Protein AF-A0A3L7RKE6-F1 (afdb_monomer_lite)

Radius of gyration: 30.43 Å; chains: 1; bounding box: 63×61×103 Å

Structure (mmCIF, N/CA/C/O backbone):
data_AF-A0A3L7RKE6-F1
#
_entry.id   AF-A0A3L7RKE6-F1
#
loop_
_atom_site.group_PDB
_atom_site.id
_atom_site.type_symbol
_atom_site.label_atom_id
_atom_site.label_alt_id
_atom_site.label_comp_id
_atom_site.label_asym_id
_atom_site.label_entity_id
_atom_site.label_seq_id
_atom_site.pdbx_PDB_ins_code
_atom_site.Cartn_x
_atom_site.Cartn_y
_atom_site.Cartn_z
_atom_site.occupancy
_atom_site.B_iso_or_equiv
_atom_site.auth_seq_id
_atom_site.auth_comp_id
_atom_site.auth_asym_id
_atom_site.auth_atom_id
_atom_site.pdbx_PDB_model_num
ATOM 1 N N . MET A 1 1 ? -20.373 -6.377 49.634 1.00 43.25 1 MET A N 1
ATOM 2 C CA . MET A 1 1 ? -19.152 -6.140 48.834 1.00 43.25 1 MET A CA 1
ATOM 3 C C . MET A 1 1 ? -19.381 -6.719 47.449 1.00 43.25 1 MET A C 1
ATOM 5 O O . MET A 1 1 ? -19.040 -7.861 47.185 1.00 43.25 1 MET A O 1
ATOM 9 N N . SER A 1 2 ? -20.083 -5.963 46.612 1.00 42.28 2 SER A N 1
ATOM 10 C CA . SER A 1 2 ? -20.404 -6.316 45.232 1.00 42.28 2 SER A CA 1
ATOM 11 C C . SER A 1 2 ? -19.245 -5.854 44.354 1.00 42.28 2 SER A C 1
ATOM 13 O O . SER A 1 2 ? -19.020 -4.657 44.199 1.00 42.28 2 SER A O 1
ATOM 15 N N . PHE A 1 3 ? -18.482 -6.812 43.831 1.00 46.69 3 PHE A N 1
ATOM 16 C CA . PHE A 1 3 ? -17.495 -6.576 42.785 1.00 46.69 3 PHE A CA 1
ATOM 17 C C . PHE A 1 3 ? -18.246 -6.198 41.505 1.00 46.69 3 PHE A C 1
ATOM 19 O O . PHE A 1 3 ? -18.733 -7.061 40.779 1.00 46.69 3 PHE A O 1
ATOM 26 N N . LEU A 1 4 ? -18.381 -4.894 41.262 1.00 51.44 4 LEU A N 1
ATOM 27 C CA . LEU A 1 4 ? -18.634 -4.373 39.927 1.00 51.44 4 LEU A CA 1
ATOM 28 C C . LEU A 1 4 ? -17.377 -4.670 39.109 1.00 51.44 4 LEU A C 1
ATOM 30 O O . LEU A 1 4 ? -16.358 -3.999 39.251 1.00 51.44 4 LEU A O 1
ATOM 34 N N . LEU A 1 5 ? -17.448 -5.732 38.307 1.00 50.00 5 LEU A N 1
ATOM 35 C CA . LEU A 1 5 ? -16.605 -5.898 37.132 1.00 50.00 5 LEU A CA 1
ATOM 36 C C . LEU A 1 5 ? -16.931 -4.721 36.213 1.00 50.00 5 LEU A C 1
ATOM 38 O O . LEU A 1 5 ? -17.877 -4.773 35.431 1.00 50.00 5 LEU A O 1
ATOM 42 N N . ASP A 1 6 ? -16.186 -3.635 36.404 1.00 47.56 6 ASP A N 1
ATOM 43 C CA . ASP A 1 6 ? -16.003 -2.587 35.416 1.00 47.56 6 ASP A CA 1
ATOM 44 C C . ASP A 1 6 ? -15.501 -3.288 34.157 1.00 47.56 6 ASP A C 1
ATOM 46 O O . ASP A 1 6 ? -14.360 -3.753 34.082 1.00 47.56 6 ASP A O 1
ATOM 50 N N . GLY A 1 7 ? -16.437 -3.512 33.236 1.00 52.41 7 GLY A N 1
ATOM 51 C CA . GLY A 1 7 ? -16.155 -4.000 31.908 1.00 52.41 7 GLY A CA 1
ATOM 52 C C . GLY A 1 7 ? -15.269 -2.962 31.260 1.00 52.41 7 GLY A C 1
ATOM 53 O O . GLY A 1 7 ? -15.758 -1.967 30.734 1.00 52.41 7 GLY A O 1
ATOM 54 N N . SER A 1 8 ? -13.963 -3.198 31.327 1.00 51.38 8 SER A N 1
ATOM 55 C CA . SER A 1 8 ? -12.992 -2.527 30.495 1.00 51.38 8 SER A CA 1
ATOM 56 C C . SER A 1 8 ? -13.294 -2.912 29.049 1.00 51.38 8 SER A C 1
ATOM 58 O O . SER A 1 8 ? -12.656 -3.776 28.450 1.00 51.38 8 SER A O 1
ATOM 60 N N . GLU A 1 9 ? -14.274 -2.229 28.457 1.00 51.88 9 GLU A N 1
ATOM 61 C CA . GLU A 1 9 ? -14.227 -1.870 27.052 1.00 51.88 9 GLU A CA 1
ATOM 62 C C . GLU A 1 9 ? -12.949 -1.048 26.886 1.00 51.88 9 GLU A C 1
ATOM 64 O O . GLU A 1 9 ? -12.941 0.183 26.884 1.00 51.88 9 GLU A O 1
ATOM 69 N N . SER A 1 10 ? -11.814 -1.747 26.807 1.00 49.31 10 SER A N 1
ATOM 70 C CA . SER A 1 10 ? -10.614 -1.201 26.222 1.00 49.31 10 SER A CA 1
ATOM 71 C C . SER A 1 10 ? -10.995 -0.937 24.778 1.00 49.31 10 SER A C 1
ATOM 73 O O . SER A 1 10 ? -10.889 -1.818 23.925 1.00 49.31 10 SER A O 1
ATOM 75 N N . VAL A 1 11 ? -11.511 0.262 24.525 1.00 53.75 11 VAL A N 1
ATOM 76 C CA . VAL A 1 11 ? -11.551 0.856 23.203 1.00 53.75 11 VAL A CA 1
ATOM 77 C C . VAL A 1 11 ? -10.104 0.796 22.743 1.00 53.75 11 VAL A C 1
ATOM 79 O O . VAL A 1 11 ? -9.277 1.612 23.145 1.00 53.75 11 VAL A O 1
ATOM 82 N N . MET A 1 12 ? -9.750 -0.265 22.014 1.00 51.75 12 MET A N 1
ATOM 83 C CA . MET A 1 12 ? -8.430 -0.385 21.431 1.00 51.75 12 MET A CA 1
ATOM 84 C C . MET A 1 12 ? -8.336 0.789 20.481 1.00 51.75 12 MET A C 1
ATOM 86 O O . MET A 1 12 ? -8.993 0.791 19.436 1.00 51.75 12 MET A O 1
ATOM 90 N N . GLU A 1 13 ? -7.572 1.802 20.892 1.00 57.84 13 GLU A N 1
ATOM 91 C CA . GLU A 1 13 ? -7.246 2.990 20.119 1.00 57.84 13 GLU A CA 1
ATOM 92 C C . GLU A 1 13 ? -6.538 2.519 18.843 1.00 57.84 13 GLU A C 1
ATOM 94 O O . GLU A 1 13 ? -5.314 2.402 18.743 1.00 57.84 13 GLU A O 1
ATOM 99 N N . SER A 1 14 ? -7.344 2.109 17.872 1.00 68.25 14 SER A N 1
ATOM 100 C CA . SER A 1 14 ? -6.866 1.446 16.682 1.00 68.25 14 SER A CA 1
ATOM 101 C C . SER A 1 14 ? -6.228 2.514 15.817 1.00 68.25 14 SER A C 1
ATOM 103 O O . SER A 1 14 ? -6.842 3.531 15.492 1.00 68.25 14 SER A O 1
ATOM 105 N N . ARG A 1 15 ? -4.976 2.278 15.408 1.00 83.12 15 ARG A N 1
ATOM 106 C CA . ARG A 1 15 ? -4.202 3.167 14.519 1.00 83.12 15 ARG A CA 1
ATOM 107 C C . ARG A 1 15 ? -4.953 3.534 13.226 1.00 83.12 15 ARG A C 1
ATOM 109 O O . ARG A 1 15 ? -4.581 4.490 12.546 1.00 83.12 15 ARG A O 1
ATOM 116 N N . PHE A 1 16 ? -5.977 2.764 12.877 1.00 87.19 16 PHE A N 1
ATOM 117 C CA . PHE A 1 16 ? -6.778 2.895 11.674 1.00 87.19 16 PHE A CA 1
ATOM 118 C C . PHE A 1 16 ? -8.253 3.041 12.040 1.00 87.19 16 PHE A C 1
ATOM 120 O O . PHE A 1 16 ? -8.732 2.369 12.952 1.00 87.19 16 PHE A O 1
ATOM 127 N N . LYS A 1 17 ? -8.981 3.877 11.293 1.00 88.56 17 LYS A N 1
ATOM 128 C CA . LYS A 1 17 ? -10.435 4.013 11.414 1.00 88.56 17 LYS A CA 1
ATOM 129 C C . LYS A 1 17 ? -11.130 3.470 10.172 1.00 88.56 17 LYS A C 1
ATOM 131 O O . LYS A 1 17 ? -10.580 3.472 9.069 1.00 88.56 17 LYS A O 1
ATOM 136 N N . VAL A 1 18 ? -12.372 3.025 10.337 1.00 90.12 18 VAL A N 1
ATOM 137 C CA . VAL A 1 18 ? -13.219 2.631 9.205 1.00 90.12 18 VAL A CA 1
ATOM 138 C C . VAL A 1 18 ? -13.348 3.806 8.226 1.00 90.12 18 VAL A C 1
ATOM 140 O O . VAL A 1 18 ? -13.484 4.960 8.631 1.00 90.12 18 VAL A O 1
ATOM 143 N N . ASN A 1 19 ? -13.297 3.514 6.926 1.00 88.62 19 ASN A N 1
ATOM 144 C CA . ASN A 1 19 ? -13.237 4.466 5.812 1.00 88.62 19 ASN A CA 1
ATOM 145 C C . ASN A 1 19 ? -11.948 5.295 5.690 1.00 88.62 19 ASN A C 1
ATOM 147 O O . ASN A 1 19 ? -11.902 6.215 4.859 1.00 88.62 19 ASN A O 1
ATOM 151 N N . ASP A 1 20 ? -10.894 4.981 6.448 1.00 88.81 20 ASP A N 1
ATOM 152 C CA . ASP A 1 20 ? -9.585 5.564 6.178 1.00 88.81 20 ASP A CA 1
ATOM 153 C C . ASP A 1 20 ? -9.003 5.041 4.867 1.00 88.81 20 ASP A C 1
ATOM 155 O O . ASP A 1 20 ? -9.104 3.867 4.505 1.00 88.81 20 ASP A O 1
ATOM 159 N N . TRP A 1 21 ? -8.340 5.948 4.159 1.00 90.25 21 TRP A N 1
ATOM 160 C CA . TRP A 1 21 ? -7.515 5.607 3.015 1.00 90.25 21 TRP A CA 1
ATOM 161 C C . TRP A 1 21 ? -6.138 5.174 3.493 1.00 90.25 21 TRP A C 1
ATOM 163 O O . TRP A 1 21 ? -5.439 5.927 4.178 1.00 90.25 21 TRP A O 1
ATOM 173 N N . VAL A 1 22 ? -5.747 3.964 3.105 1.00 91.38 22 VAL A N 1
ATOM 174 C CA . VAL A 1 22 ? -4.479 3.353 3.493 1.00 91.38 22 VAL A CA 1
ATOM 175 C C . VAL A 1 22 ? -3.623 3.054 2.272 1.00 91.38 22 VAL A C 1
ATOM 177 O O . VAL A 1 22 ? -4.111 2.757 1.176 1.00 91.38 22 VAL A O 1
ATOM 180 N N . ILE A 1 23 ? -2.317 3.153 2.481 1.00 91.44 23 ILE A N 1
ATOM 181 C CA . ILE A 1 23 ? -1.290 2.795 1.517 1.00 91.44 23 ILE A CA 1
ATOM 182 C C . ILE A 1 23 ? -0.581 1.564 2.061 1.00 91.44 23 ILE A C 1
ATOM 184 O O . ILE A 1 23 ? -0.048 1.582 3.170 1.00 91.44 23 ILE A O 1
ATOM 188 N N . CYS A 1 24 ? -0.598 0.497 1.273 1.00 90.94 24 CYS A N 1
ATOM 189 C CA . CYS A 1 24 ? 0.078 -0.749 1.583 1.00 90.94 24 CYS A CA 1
ATOM 190 C C . CYS A 1 24 ? 1.250 -0.941 0.622 1.00 90.94 24 CYS A C 1
ATOM 192 O O . CYS A 1 24 ? 1.046 -1.023 -0.592 1.00 90.94 24 CYS A O 1
ATOM 194 N N . THR A 1 25 ? 2.467 -1.014 1.149 1.00 92.25 25 THR A N 1
ATOM 195 C CA . THR A 1 25 ? 3.663 -1.268 0.341 1.00 92.25 25 THR A CA 1
ATOM 196 C C . THR A 1 25 ? 3.880 -2.774 0.226 1.00 92.25 25 THR A C 1
ATOM 198 O O . THR A 1 25 ? 3.952 -3.494 1.225 1.00 92.25 25 THR A O 1
ATOM 201 N N . ARG A 1 26 ? 3.923 -3.279 -1.011 1.00 90.50 26 ARG A N 1
ATOM 202 C CA . ARG A 1 26 ? 4.130 -4.702 -1.300 1.00 90.50 26 ARG A CA 1
ATOM 203 C C . ARG A 1 26 ? 5.335 -4.886 -2.205 1.00 90.50 26 ARG A C 1
ATOM 205 O O . ARG A 1 26 ? 5.441 -4.227 -3.238 1.00 90.50 26 ARG A O 1
ATOM 212 N N . GLU A 1 27 ? 6.195 -5.814 -1.823 1.00 92.25 27 GLU A N 1
ATOM 213 C CA . GLU A 1 27 ? 7.334 -6.247 -2.624 1.00 92.25 27 GLU A CA 1
ATOM 214 C C . GLU A 1 27 ? 6.861 -7.124 -3.786 1.00 92.25 27 GLU A C 1
ATOM 216 O O . GLU A 1 27 ? 5.893 -7.886 -3.681 1.00 92.25 27 GLU A O 1
ATOM 221 N N . LYS A 1 28 ? 7.527 -6.970 -4.923 1.00 90.75 28 LYS A N 1
ATOM 222 C CA . LYS A 1 28 ? 7.295 -7.719 -6.150 1.00 90.75 28 LYS A CA 1
ATOM 223 C C . LYS A 1 28 ? 8.624 -8.035 -6.820 1.00 90.75 28 LYS A C 1
ATOM 225 O O . LYS A 1 28 ? 9.595 -7.297 -6.683 1.00 90.75 28 LYS A O 1
ATOM 230 N N . TYR A 1 29 ? 8.608 -9.106 -7.604 1.00 90.88 29 TYR A N 1
ATOM 231 C CA . TYR A 1 29 ? 9.733 -9.543 -8.418 1.00 90.88 29 TYR A CA 1
ATOM 232 C C . TYR A 1 29 ? 9.291 -9.659 -9.876 1.00 90.88 29 TYR A C 1
ATOM 234 O O . TYR A 1 29 ? 8.157 -10.064 -10.151 1.00 90.88 29 TYR A O 1
ATOM 242 N N . GLY A 1 30 ? 10.149 -9.266 -10.813 1.00 89.06 30 GLY A N 1
ATOM 243 C CA . GLY A 1 30 ? 9.876 -9.411 -12.243 1.00 89.06 30 GLY A CA 1
ATOM 244 C C . GLY A 1 30 ? 10.917 -8.744 -13.135 1.00 89.06 30 GLY A C 1
ATOM 245 O O . GLY A 1 30 ? 11.775 -8.011 -12.656 1.00 89.06 30 GLY A O 1
ATOM 246 N N . HIS A 1 31 ? 10.812 -8.977 -14.443 1.00 89.38 31 HIS A N 1
ATOM 247 C CA . HIS A 1 31 ? 11.763 -8.468 -15.440 1.00 89.38 31 HIS A CA 1
ATOM 248 C C . HIS A 1 31 ? 11.568 -6.986 -15.790 1.00 89.38 31 HIS A C 1
ATOM 250 O O . HIS A 1 31 ? 12.494 -6.327 -16.246 1.00 89.38 31 HIS A O 1
ATOM 256 N N . SER A 1 32 ? 10.362 -6.447 -15.593 1.00 86.06 32 SER A N 1
ATOM 257 C CA . SER A 1 32 ? 10.013 -5.091 -16.034 1.00 86.06 32 SER A CA 1
ATOM 258 C C . SER A 1 32 ? 9.296 -4.330 -14.916 1.00 86.06 32 SER A C 1
ATOM 260 O O . SER A 1 32 ? 8.075 -4.461 -14.767 1.00 86.06 32 SER A O 1
ATOM 262 N N . PRO A 1 33 ? 10.023 -3.560 -14.086 1.00 88.06 33 PRO A N 1
ATOM 263 C CA . PRO A 1 33 ? 9.405 -2.732 -13.059 1.00 88.06 33 PRO A CA 1
ATOM 264 C C . PRO A 1 33 ? 8.494 -1.680 -13.708 1.00 88.06 33 PRO A C 1
ATOM 266 O O . PRO A 1 33 ? 8.882 -0.956 -14.622 1.00 88.06 33 PRO A O 1
ATOM 269 N N . GLY A 1 34 ? 7.245 -1.600 -13.248 1.00 84.38 34 GLY A N 1
ATOM 270 C CA . GLY A 1 34 ? 6.284 -0.626 -13.772 1.00 84.38 34 GLY A CA 1
ATOM 271 C C . GLY A 1 34 ? 6.555 0.798 -13.273 1.00 84.38 34 GLY A C 1
ATOM 272 O O . GLY A 1 34 ? 7.250 0.999 -12.286 1.00 84.38 34 GLY A O 1
ATOM 273 N N . LYS A 1 35 ? 5.887 1.801 -13.859 1.00 86.31 35 LYS A N 1
ATOM 274 C CA . LYS A 1 35 ? 6.020 3.241 -13.517 1.00 86.31 35 LYS A CA 1
ATOM 275 C C . LYS A 1 35 ? 5.864 3.601 -12.023 1.00 86.31 35 LYS A C 1
ATOM 277 O O . LYS A 1 35 ? 6.201 4.701 -11.610 1.00 86.31 35 LYS A O 1
ATOM 282 N N . ARG A 1 36 ? 5.281 2.710 -11.217 1.00 85.44 36 ARG A N 1
ATOM 283 C CA . ARG A 1 36 ? 5.039 2.900 -9.774 1.00 85.44 36 ARG A CA 1
ATOM 284 C C . ARG A 1 36 ? 5.982 2.085 -8.885 1.00 85.44 36 ARG A C 1
ATOM 286 O O . ARG A 1 36 ? 5.773 2.067 -7.676 1.00 85.44 36 ARG A O 1
ATOM 293 N N . ALA A 1 37 ? 6.930 1.374 -9.486 1.00 90.75 37 ALA A N 1
ATOM 294 C CA . ALA A 1 37 ? 7.955 0.639 -8.775 1.00 90.75 37 ALA A CA 1
ATOM 295 C C . ALA A 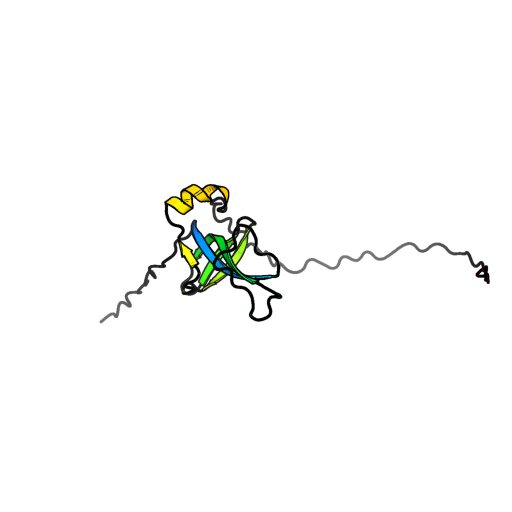1 37 ? 8.876 1.618 -8.036 1.00 90.75 37 ALA A C 1
ATOM 297 O O . ALA A 1 37 ? 9.268 2.650 -8.579 1.00 90.75 37 ALA A O 1
ATOM 298 N N . LYS A 1 38 ? 9.181 1.293 -6.786 1.00 91.31 38 LYS A N 1
ATOM 299 C CA . LYS A 1 38 ? 10.102 2.006 -5.898 1.00 91.31 38 LYS A CA 1
ATOM 300 C C . LYS A 1 38 ? 11.159 1.025 -5.400 1.00 91.31 38 LYS A C 1
ATOM 302 O O . LYS A 1 38 ? 10.946 -0.180 -5.512 1.00 91.31 38 LYS A O 1
ATOM 307 N N . ASN A 1 39 ? 12.267 1.538 -4.862 1.00 91.44 39 ASN A N 1
ATOM 308 C CA . ASN A 1 39 ? 13.355 0.729 -4.294 1.00 91.44 39 ASN A CA 1
ATOM 309 C C . ASN A 1 39 ? 13.757 -0.437 -5.215 1.00 91.44 39 ASN A C 1
ATOM 311 O O . ASN A 1 39 ? 13.778 -1.594 -4.807 1.00 91.44 39 ASN A O 1
ATOM 315 N N . ILE A 1 40 ? 13.984 -0.128 -6.496 1.00 92.38 40 ILE A N 1
ATOM 316 C CA . ILE A 1 40 ? 14.289 -1.137 -7.509 1.00 92.38 40 ILE A CA 1
ATOM 317 C C . ILE A 1 40 ? 15.726 -1.605 -7.297 1.00 92.38 40 ILE A C 1
ATOM 319 O O . ILE A 1 40 ? 16.649 -0.796 -7.370 1.00 92.38 40 ILE A O 1
ATOM 323 N N . SER A 1 41 ? 15.908 -2.902 -7.079 1.00 91.12 41 SER A N 1
ATOM 324 C CA . SER A 1 41 ? 17.220 -3.531 -6.990 1.00 91.12 41 SER A CA 1
ATOM 325 C C . SER A 1 41 ? 17.319 -4.681 -7.995 1.00 91.12 41 SER A C 1
ATOM 327 O O . SER A 1 41 ? 16.388 -5.488 -8.096 1.00 91.12 41 SER A O 1
ATOM 329 N N . PRO A 1 42 ? 18.404 -4.771 -8.781 1.00 91.62 42 PRO A N 1
ATOM 330 C CA . PRO A 1 42 ? 18.645 -5.936 -9.616 1.00 91.62 42 PRO A CA 1
ATOM 331 C C . PRO A 1 42 ? 18.970 -7.154 -8.742 1.00 91.62 42 PRO A C 1
ATOM 333 O O . PRO A 1 42 ? 19.669 -7.060 -7.732 1.00 91.62 42 PRO A O 1
ATOM 336 N N . ALA A 1 43 ? 18.485 -8.324 -9.143 1.00 86.06 43 ALA A N 1
ATOM 337 C CA . ALA A 1 43 ? 18.900 -9.583 -8.548 1.00 86.06 43 ALA A CA 1
ATOM 338 C C . ALA A 1 43 ? 20.401 -9.818 -8.815 1.00 86.06 43 ALA A C 1
ATOM 340 O O . ALA A 1 43 ? 20.902 -9.396 -9.859 1.00 86.06 43 ALA A O 1
ATOM 341 N N . PRO A 1 44 ? 21.118 -10.557 -7.947 1.00 83.44 44 PRO A N 1
ATOM 342 C CA . PRO A 1 44 ? 22.562 -10.776 -8.087 1.00 83.44 44 PRO A CA 1
ATOM 343 C C . PRO A 1 44 ? 23.015 -11.364 -9.433 1.00 83.44 44 PRO A C 1
ATOM 345 O O . PRO A 1 44 ? 24.169 -11.200 -9.810 1.00 83.44 44 PRO A O 1
ATOM 348 N N . ARG A 1 45 ? 22.121 -12.056 -10.156 1.00 81.25 45 ARG A N 1
ATOM 349 C CA . ARG A 1 45 ? 22.389 -12.654 -11.477 1.00 81.25 45 ARG A CA 1
ATOM 350 C C . ARG A 1 45 ? 21.803 -11.864 -12.655 1.00 81.25 45 ARG A C 1
ATOM 352 O O . ARG A 1 45 ? 21.908 -12.307 -13.784 1.00 81.25 45 ARG A O 1
ATOM 359 N N . GLY A 1 46 ? 21.198 -10.700 -12.407 1.00 79.25 46 GLY A N 1
ATOM 360 C CA . GLY A 1 46 ? 20.693 -9.797 -13.448 1.00 79.25 46 GLY A CA 1
ATOM 361 C C . GLY A 1 46 ? 19.377 -10.210 -14.116 1.00 79.25 46 GLY A C 1
ATOM 362 O O . GLY A 1 46 ? 18.789 -9.397 -14.820 1.00 79.25 46 GLY A O 1
ATOM 363 N N . ASP A 1 47 ? 18.870 -11.418 -13.860 1.00 86.06 47 ASP A N 1
ATOM 364 C CA . ASP A 1 47 ? 17.665 -11.914 -14.536 1.00 86.06 47 ASP A CA 1
ATOM 365 C C . ASP A 1 47 ? 16.387 -11.181 -14.108 1.00 86.06 47 ASP A C 1
ATOM 367 O O . ASP A 1 47 ? 15.466 -11.010 -14.901 1.00 86.06 47 ASP A O 1
ATOM 371 N N . LEU A 1 48 ? 16.300 -10.750 -12.848 1.00 91.12 48 LEU A N 1
ATOM 372 C CA . LEU A 1 48 ? 15.088 -10.187 -12.250 1.00 91.12 48 LEU A CA 1
ATOM 373 C C . LEU A 1 48 ? 15.383 -8.894 -11.500 1.00 91.12 48 LEU A C 1
ATOM 375 O O . LEU A 1 48 ? 16.492 -8.676 -11.024 1.00 91.12 48 LEU A O 1
ATOM 379 N N . TYR A 1 49 ? 14.347 -8.086 -11.310 1.00 90.69 49 TYR A N 1
ATOM 380 C CA . TYR A 1 49 ? 14.355 -6.961 -10.385 1.00 90.69 49 TYR A CA 1
ATOM 381 C C . TYR A 1 49 ? 13.457 -7.265 -9.192 1.00 90.69 49 TYR A C 1
ATOM 383 O O . TYR A 1 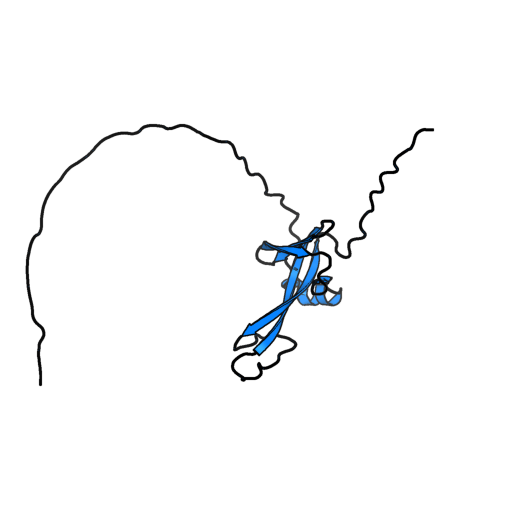49 ? 12.345 -7.774 -9.365 1.00 90.69 49 TYR A O 1
ATOM 391 N N . SER A 1 50 ? 13.912 -6.910 -7.994 1.00 91.69 50 SER A N 1
ATOM 392 C CA . SER A 1 50 ? 13.050 -6.717 -6.834 1.00 91.69 50 SER A CA 1
ATOM 393 C C . SER A 1 50 ? 12.633 -5.253 -6.773 1.00 91.69 50 SER A C 1
ATOM 395 O O . SER A 1 50 ? 13.427 -4.349 -7.027 1.00 91.69 50 SER A O 1
ATOM 397 N N . TYR A 1 51 ? 11.357 -5.005 -6.512 1.00 93.00 51 TYR A N 1
ATOM 398 C CA . TYR A 1 51 ? 10.834 -3.652 -6.400 1.00 93.00 51 TYR A CA 1
ATOM 399 C C . TYR A 1 51 ? 9.607 -3.606 -5.499 1.00 93.00 51 TYR A C 1
ATOM 401 O O . TYR A 1 51 ? 8.851 -4.566 -5.365 1.00 93.00 51 TYR A O 1
ATOM 409 N N . GLU A 1 52 ? 9.370 -2.446 -4.912 1.00 93.88 52 GLU A N 1
ATOM 410 C CA . GLU A 1 52 ? 8.213 -2.180 -4.073 1.00 93.88 52 GLU A CA 1
ATOM 411 C C . GLU A 1 52 ? 7.125 -1.457 -4.864 1.00 93.88 52 GLU A C 1
ATOM 413 O O . GLU A 1 52 ? 7.394 -0.596 -5.703 1.00 93.88 52 GLU A O 1
ATOM 418 N N . VAL A 1 53 ? 5.864 -1.789 -4.596 1.00 91.69 53 VAL A N 1
ATOM 419 C CA . VAL A 1 53 ? 4.708 -1.128 -5.201 1.00 91.69 53 VAL A CA 1
ATOM 420 C C . VAL A 1 53 ? 3.713 -0.744 -4.123 1.00 91.69 53 VAL A C 1
ATOM 422 O O . VAL A 1 53 ? 3.163 -1.600 -3.429 1.00 91.69 53 VAL A O 1
ATOM 425 N N . ASP A 1 54 ? 3.392 0.544 -4.070 1.00 91.38 54 ASP A N 1
ATOM 426 C CA . ASP A 1 54 ? 2.313 1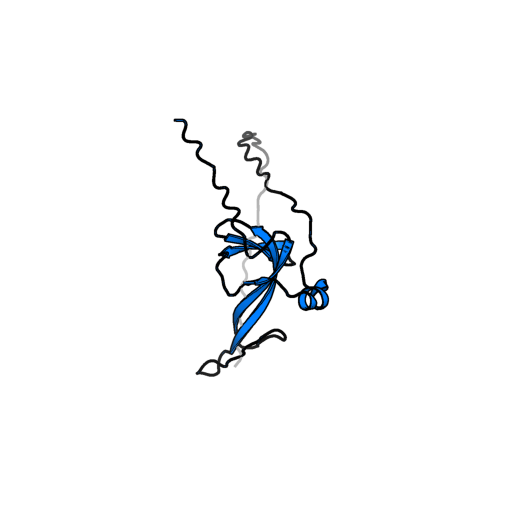.040 -3.224 1.00 91.38 54 ASP A CA 1
ATOM 427 C C . ASP A 1 54 ? 0.948 0.583 -3.753 1.00 91.38 54 ASP A C 1
ATOM 429 O O . ASP A 1 54 ? 0.656 0.609 -4.954 1.00 91.38 54 ASP A O 1
ATOM 433 N N . LYS A 1 55 ? 0.052 0.197 -2.857 1.00 89.50 55 LYS A N 1
ATOM 434 C CA . LYS A 1 55 ? -1.336 -0.154 -3.154 1.00 89.50 55 LYS A CA 1
ATOM 435 C C . LYS A 1 55 ? -2.254 0.768 -2.361 1.00 89.50 55 LYS A C 1
ATOM 437 O O . LYS A 1 55 ? -2.018 0.994 -1.184 1.00 89.50 55 LYS A O 1
ATOM 442 N N . TYR A 1 56 ? -3.270 1.315 -3.027 1.00 90.44 56 TYR A N 1
ATOM 443 C CA . TYR A 1 56 ? -4.216 2.268 -2.440 1.00 90.44 56 TYR A CA 1
ATOM 444 C C . TYR A 1 56 ? -5.525 1.557 -2.134 1.00 90.44 56 TYR A C 1
ATOM 446 O O . TYR A 1 56 ? -6.225 1.166 -3.074 1.00 90.44 56 TYR A O 1
ATOM 454 N N . TRP A 1 57 ? -5.834 1.385 -0.853 1.00 91.94 57 TRP A N 1
ATOM 455 C CA . TRP A 1 57 ? -7.008 0.658 -0.369 1.00 91.94 57 TRP A CA 1
ATOM 456 C C . TRP A 1 57 ? -7.804 1.514 0.623 1.00 91.94 57 TRP A C 1
ATOM 458 O O . TRP A 1 57 ? -7.333 2.560 1.077 1.00 91.94 57 TRP A O 1
ATOM 468 N N . ILE A 1 58 ? -9.022 1.081 0.934 1.00 90.94 58 ILE A N 1
ATOM 469 C CA . ILE A 1 58 ? -9.870 1.677 1.970 1.00 90.94 58 ILE A CA 1
ATOM 470 C C . ILE A 1 58 ? -10.097 0.672 3.098 1.00 90.94 58 ILE A C 1
ATOM 472 O O . ILE A 1 58 ? -10.268 -0.518 2.842 1.00 90.94 58 ILE A O 1
ATOM 476 N N . VAL A 1 59 ? -10.100 1.143 4.341 1.00 91.88 59 VAL A N 1
ATOM 477 C CA . VAL A 1 59 ? -10.463 0.325 5.503 1.00 91.88 59 VAL A CA 1
ATOM 478 C C . VAL A 1 59 ? -11.978 0.138 5.522 1.00 91.88 59 VAL A C 1
ATOM 480 O O . VAL A 1 59 ? -12.719 1.120 5.568 1.00 91.88 59 VAL A O 1
ATOM 483 N N . ARG A 1 60 ? -12.447 -1.110 5.491 1.00 90.94 60 ARG A N 1
ATOM 484 C CA . ARG A 1 60 ? -13.877 -1.444 5.585 1.00 90.94 60 ARG A CA 1
ATOM 485 C C . ARG A 1 60 ? -14.293 -1.884 6.973 1.00 90.94 60 ARG A C 1
ATOM 487 O O . ARG A 1 60 ? -15.370 -1.508 7.412 1.00 90.94 60 ARG A O 1
ATOM 494 N N . SER A 1 61 ? -13.433 -2.631 7.652 1.00 88.62 61 SER A N 1
ATOM 495 C CA . SER A 1 61 ? -13.648 -3.052 9.031 1.00 88.62 61 SER A CA 1
ATOM 496 C C . SER A 1 61 ? -12.322 -3.079 9.778 1.00 88.62 61 SER A C 1
ATOM 498 O O . SER A 1 61 ? -11.268 -3.319 9.177 1.00 88.62 61 SER A O 1
ATOM 500 N N . VAL A 1 62 ? -12.392 -2.806 11.074 1.00 90.25 62 VAL A N 1
ATOM 501 C CA . VAL A 1 62 ? -11.272 -2.869 12.009 1.00 90.25 62 VAL A CA 1
ATOM 502 C C . VAL A 1 62 ? -11.691 -3.808 13.128 1.00 90.25 62 VAL A C 1
ATOM 504 O O . VAL A 1 62 ? -12.740 -3.607 13.735 1.00 90.25 62 VAL A O 1
ATOM 507 N N . SER A 1 63 ? -10.888 -4.836 13.361 1.00 88.44 63 SER A N 1
ATOM 508 C CA . SER A 1 63 ? -11.010 -5.767 14.479 1.00 88.44 63 SER A CA 1
ATOM 509 C C . SER A 1 63 ? -9.775 -5.635 15.375 1.00 88.44 63 SER A C 1
ATOM 511 O O . SER A 1 63 ? -8.819 -4.941 15.026 1.00 88.44 63 SER A O 1
ATOM 513 N N . ASP A 1 64 ? -9.765 -6.329 16.510 1.00 84.56 64 ASP A N 1
ATOM 514 C CA . ASP A 1 64 ? -8.687 -6.213 17.504 1.00 84.56 64 ASP A CA 1
ATOM 515 C C . ASP A 1 64 ? -7.306 -6.618 16.964 1.00 84.56 64 ASP A C 1
ATOM 517 O O . ASP A 1 64 ? -6.279 -6.035 17.319 1.00 84.56 64 ASP A O 1
ATOM 521 N N . GLN A 1 65 ? -7.263 -7.622 16.084 1.00 86.69 65 GLN A N 1
ATOM 522 C CA . GLN A 1 65 ? -6.013 -8.150 15.527 1.00 86.69 65 GLN A CA 1
ATOM 523 C C . GLN A 1 65 ? -5.852 -7.884 14.031 1.00 86.69 65 GLN A C 1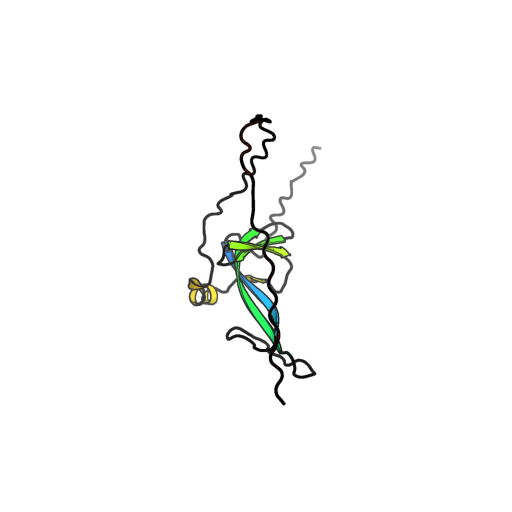
ATOM 525 O O . GLN A 1 65 ? -4.719 -7.801 13.551 1.00 86.69 65 GLN A O 1
ATOM 530 N N . ASP A 1 66 ? -6.958 -7.692 13.312 1.00 90.69 66 ASP A N 1
ATOM 531 C CA . ASP A 1 66 ? -6.994 -7.690 11.855 1.00 90.69 66 ASP A CA 1
ATOM 532 C C . ASP A 1 66 ? -7.768 -6.504 11.276 1.00 90.69 66 ASP A C 1
ATOM 534 O O . ASP A 1 66 ? -8.663 -5.919 11.884 1.00 90.69 66 ASP A O 1
ATOM 538 N N . LEU A 1 67 ? -7.412 -6.164 10.042 1.00 91.44 67 LEU A N 1
ATOM 539 C CA . LEU A 1 67 ? -8.022 -5.128 9.228 1.00 91.44 67 LEU A CA 1
ATOM 540 C C . LEU A 1 67 ? -8.595 -5.754 7.963 1.00 91.44 67 LEU A C 1
ATOM 542 O O . LEU A 1 67 ? -7.893 -6.467 7.242 1.00 91.44 67 LEU A O 1
ATOM 546 N N . VAL A 1 68 ? -9.837 -5.404 7.636 1.00 92.69 68 VAL A N 1
ATOM 547 C CA . VAL A 1 68 ? -10.428 -5.724 6.334 1.00 92.69 68 VAL A CA 1
ATOM 548 C C . VAL A 1 68 ? -10.249 -4.522 5.418 1.00 92.69 68 VAL A C 1
ATOM 550 O O . VAL A 1 68 ? -10.841 -3.458 5.627 1.00 92.69 68 VAL A O 1
ATOM 553 N N . LEU A 1 69 ? -9.420 -4.690 4.392 1.00 92.19 69 LEU A N 1
ATOM 554 C CA . LEU A 1 69 ? -9.073 -3.655 3.423 1.00 92.19 69 LEU A CA 1
ATOM 555 C C . LEU A 1 69 ? -9.701 -3.965 2.071 1.00 92.19 69 LEU A C 1
ATOM 557 O O . LEU A 1 69 ? -9.657 -5.100 1.611 1.00 92.19 69 LEU A O 1
ATOM 561 N N . GLU A 1 70 ? -10.231 -2.955 1.393 1.00 91.50 70 GLU A N 1
ATOM 562 C CA . GLU A 1 70 ? -10.848 -3.111 0.079 1.00 91.50 70 GLU A CA 1
ATOM 563 C C . GLU A 1 70 ? -10.086 -2.335 -0.999 1.00 91.50 70 GLU A C 1
ATOM 565 O O . GLU A 1 70 ? -9.700 -1.172 -0.842 1.00 91.50 70 GLU A O 1
ATOM 570 N N . THR A 1 71 ? -9.854 -3.003 -2.127 1.00 89.81 71 THR A N 1
ATOM 571 C CA . THR A 1 71 ? -9.254 -2.410 -3.324 1.00 89.81 71 THR A CA 1
ATOM 572 C C . THR A 1 71 ? -10.268 -1.575 -4.107 1.00 89.81 71 THR A C 1
ATOM 574 O O . THR A 1 71 ? -11.473 -1.729 -3.961 1.00 89.81 71 THR A O 1
ATOM 577 N N . ARG A 1 72 ? -9.798 -0.757 -5.057 1.00 83.25 72 ARG A N 1
ATOM 578 C CA . ARG A 1 72 ? -10.691 -0.030 -5.982 1.00 83.25 72 ARG A CA 1
ATOM 579 C C . ARG A 1 72 ? -11.636 -0.951 -6.767 1.00 83.25 72 ARG A C 1
ATOM 581 O O . ARG A 1 72 ? -12.693 -0.514 -7.194 1.00 83.25 72 ARG A O 1
ATOM 588 N N . THR A 1 73 ? -11.247 -2.206 -6.979 1.00 85.31 73 THR A N 1
ATOM 589 C CA . THR A 1 73 ? -12.041 -3.206 -7.707 1.00 85.31 73 THR A CA 1
ATOM 590 C C . THR A 1 73 ? -13.027 -3.947 -6.792 1.00 85.31 73 THR A C 1
ATOM 592 O O . THR A 1 73 ? -13.655 -4.896 -7.237 1.00 85.31 73 THR A O 1
ATOM 595 N N . GLY A 1 74 ? -13.122 -3.586 -5.507 1.00 86.44 74 GLY A N 1
ATOM 596 C CA . GLY A 1 74 ? -13.988 -4.257 -4.533 1.00 86.44 74 GLY A CA 1
ATOM 597 C C . GLY A 1 74 ? -13.395 -5.526 -3.913 1.00 86.44 74 GLY A C 1
ATOM 598 O O . GLY A 1 74 ? -14.002 -6.117 -3.029 1.00 86.44 74 GLY A O 1
ATOM 599 N N . LYS A 1 75 ? -12.191 -5.959 -4.324 1.00 90.31 75 LYS A N 1
ATOM 600 C CA . LYS A 1 75 ? -11.522 -7.112 -3.692 1.00 90.31 75 LYS A CA 1
ATOM 601 C C . LYS A 1 75 ? -11.169 -6.789 -2.245 1.00 90.31 75 LYS A C 1
ATOM 603 O O . LYS A 1 75 ? -10.543 -5.753 -2.013 1.00 90.31 75 LYS A O 1
ATOM 608 N N . GLN A 1 76 ? -11.522 -7.678 -1.325 1.00 93.06 76 GLN A N 1
ATOM 609 C CA . GLN A 1 76 ? -11.209 -7.555 0.094 1.00 93.06 76 GLN A CA 1
ATOM 610 C C . GLN A 1 76 ? -9.942 -8.339 0.451 1.00 93.06 76 GLN A C 1
ATOM 612 O O . GLN A 1 76 ? -9.665 -9.396 -0.117 1.00 93.06 76 GLN A O 1
ATOM 617 N N . HIS A 1 77 ? -9.166 -7.805 1.386 1.00 91.31 77 HIS A N 1
ATOM 618 C CA . HIS A 1 77 ? -7.939 -8.393 1.901 1.00 91.31 77 HIS A CA 1
ATOM 619 C C . HIS A 1 77 ? -7.911 -8.255 3.420 1.00 91.31 77 HIS A C 1
ATOM 621 O O . HIS A 1 77 ? -8.013 -7.143 3.938 1.00 91.31 77 HIS A O 1
ATOM 627 N N . LEU A 1 78 ? -7.735 -9.380 4.110 1.00 93.19 78 LEU A N 1
ATOM 628 C CA . LEU A 1 78 ? -7.476 -9.415 5.544 1.00 93.19 78 LEU A CA 1
ATOM 629 C C . LEU A 1 78 ? -5.982 -9.172 5.781 1.00 93.19 78 LEU A C 1
ATOM 631 O O . LEU A 1 78 ? -5.146 -9.842 5.167 1.00 93.19 78 LEU A O 1
ATOM 635 N N . VAL A 1 79 ? -5.635 -8.198 6.621 1.00 91.12 79 VAL A N 1
ATOM 636 C CA . VAL A 1 79 ? -4.240 -7.917 6.981 1.00 91.12 79 VAL A CA 1
ATOM 637 C C . VAL A 1 79 ? -4.115 -7.648 8.480 1.00 91.12 79 VAL A C 1
ATOM 639 O O . VAL A 1 79 ? -4.952 -6.922 9.011 1.00 91.12 79 VAL A O 1
ATOM 64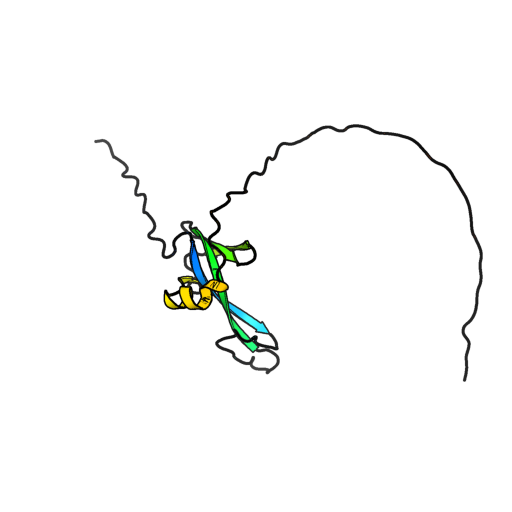2 N N . PRO A 1 80 ? -3.059 -8.137 9.154 1.00 90.50 80 PRO A N 1
ATOM 643 C CA . PRO A 1 80 ? -2.853 -7.863 10.570 1.00 90.50 80 PRO A CA 1
ATOM 644 C C . PRO A 1 80 ? -2.723 -6.366 10.872 1.00 90.50 80 PRO A C 1
ATOM 646 O O . PRO A 1 80 ? -1.990 -5.643 10.192 1.00 90.50 80 PRO A O 1
ATOM 649 N N . LEU A 1 81 ? -3.348 -5.916 11.961 1.00 87.00 81 LEU A N 1
ATOM 650 C CA . LEU A 1 81 ? -3.304 -4.533 12.457 1.00 87.00 81 LEU A CA 1
ATOM 651 C C . LEU A 1 81 ? -1.867 -4.053 12.734 1.00 87.00 81 LEU A C 1
ATOM 653 O O . LEU A 1 81 ? -1.553 -2.869 12.608 1.00 87.00 81 LEU A O 1
ATOM 657 N N . LYS A 1 82 ? -0.979 -4.990 13.088 1.00 86.44 82 LYS A N 1
ATOM 658 C CA . LYS A 1 82 ? 0.437 -4.744 13.401 1.00 86.44 82 LYS A CA 1
ATOM 659 C C . LYS A 1 82 ? 1.357 -4.726 12.169 1.00 86.44 82 LYS A C 1
ATOM 661 O O . LYS A 1 82 ? 2.565 -4.545 12.333 1.00 86.44 82 LYS A O 1
ATOM 666 N N . ASP A 1 83 ? 0.838 -4.909 10.948 1.00 87.06 83 ASP A N 1
ATOM 667 C CA . ASP A 1 83 ? 1.660 -4.864 9.730 1.00 87.06 83 ASP A CA 1
ATOM 668 C C . ASP A 1 83 ? 2.210 -3.443 9.500 1.00 87.06 83 ASP A C 1
ATOM 670 O O . ASP A 1 83 ? 1.497 -2.509 9.127 1.00 87.06 83 ASP A O 1
ATOM 674 N N . ARG A 1 84 ? 3.526 -3.286 9.682 1.00 85.81 84 ARG A N 1
ATOM 675 C CA . ARG A 1 84 ? 4.238 -2.011 9.493 1.00 85.81 84 ARG A CA 1
ATOM 676 C C . ARG A 1 84 ? 4.248 -1.532 8.041 1.00 85.81 84 ARG A C 1
ATOM 678 O O . ARG A 1 84 ? 4.546 -0.364 7.799 1.00 85.81 84 ARG A O 1
ATOM 685 N N . ARG A 1 85 ? 3.931 -2.404 7.077 1.00 87.62 85 ARG A N 1
ATOM 686 C CA . ARG A 1 85 ? 3.836 -2.056 5.651 1.00 87.62 85 ARG A CA 1
ATOM 687 C C . ARG A 1 85 ? 2.537 -1.320 5.313 1.00 87.62 85 ARG A C 1
ATOM 689 O O . ARG A 1 85 ? 2.404 -0.830 4.189 1.00 87.62 85 ARG A O 1
ATOM 696 N N . ILE A 1 86 ? 1.586 -1.239 6.251 1.00 89.88 86 ILE A N 1
ATOM 697 C CA . ILE A 1 86 ? 0.345 -0.476 6.097 1.00 89.88 86 ILE A CA 1
ATOM 698 C C . ILE A 1 86 ? 0.457 0.849 6.845 1.00 89.88 86 ILE A C 1
ATOM 700 O O . ILE A 1 86 ? 0.714 0.912 8.049 1.00 89.88 86 ILE A O 1
ATOM 704 N N . ARG A 1 87 ? 0.190 1.939 6.128 1.00 90.94 87 ARG A N 1
ATOM 705 C CA . ARG A 1 87 ? 0.098 3.278 6.710 1.00 90.94 87 ARG A CA 1
ATOM 706 C C . ARG A 1 87 ? -1.147 4.008 6.241 1.00 90.94 87 ARG A C 1
ATOM 708 O O . ARG A 1 87 ? -1.618 3.802 5.125 1.00 90.94 87 ARG A O 1
ATOM 715 N N . VAL A 1 88 ? -1.654 4.899 7.085 1.00 89.50 88 VAL A N 1
ATOM 716 C CA . VAL A 1 88 ? -2.695 5.852 6.693 1.00 89.50 88 VAL A CA 1
ATOM 717 C C . VAL A 1 88 ? -2.106 6.827 5.668 1.00 89.50 88 VAL A C 1
ATOM 719 O O . VAL A 1 88 ? -0.953 7.245 5.790 1.00 89.50 88 VAL A O 1
ATOM 722 N N . ALA A 1 89 ? -2.874 7.159 4.632 1.00 87.19 89 ALA A N 1
ATOM 723 C CA . ALA A 1 89 ? -2.473 8.148 3.638 1.00 87.19 89 ALA A CA 1
ATOM 724 C C . ALA A 1 89 ? -2.465 9.558 4.251 1.00 87.19 89 ALA A C 1
ATOM 726 O O . ALA A 1 89 ? -3.454 9.967 4.870 1.00 87.19 89 ALA A O 1
ATOM 727 N N . ASN A 1 90 ? -1.387 10.312 4.025 1.00 86.06 90 ASN A N 1
ATOM 728 C CA . ASN A 1 90 ? -1.254 11.701 4.467 1.00 86.06 90 ASN A CA 1
ATOM 729 C C . ASN A 1 90 ? -2.267 12.603 3.751 1.00 86.06 90 ASN A C 1
ATOM 731 O O . ASN A 1 90 ? -2.631 12.334 2.609 1.00 86.06 90 ASN A O 1
ATOM 735 N N . TRP A 1 91 ? -2.670 13.718 4.367 1.00 77.50 91 TRP A N 1
ATOM 736 C CA . TRP A 1 91 ? -3.639 14.674 3.799 1.00 77.50 91 TRP A CA 1
ATOM 737 C C . TRP A 1 91 ? -3.370 15.046 2.324 1.00 77.50 91 TRP A C 1
ATOM 739 O O . TRP A 1 91 ? -4.274 14.996 1.492 1.00 77.50 91 TRP A O 1
ATOM 749 N N . TRP A 1 92 ? -2.114 15.315 1.962 1.00 76.00 92 TRP A N 1
ATOM 750 C CA . TRP A 1 92 ? -1.729 15.621 0.579 1.00 76.00 92 TRP A CA 1
ATOM 751 C C . TRP A 1 92 ? -1.824 14.416 -0.364 1.00 76.00 92 TRP A C 1
ATOM 753 O O . TRP A 1 92 ? -2.249 14.553 -1.508 1.00 76.00 92 TRP A O 1
ATOM 763 N N . GLU A 1 93 ? -1.496 13.213 0.113 1.00 83.12 93 GLU A N 1
ATOM 764 C CA . GLU A 1 93 ? -1.659 11.973 -0.655 1.00 83.12 93 GLU A CA 1
ATOM 765 C C . GLU A 1 93 ? -3.141 11.674 -0.898 1.00 83.12 93 GLU A C 1
ATOM 767 O O . GLU A 1 93 ? -3.509 11.215 -1.978 1.00 83.12 93 GLU A O 1
ATOM 772 N N . ARG A 1 94 ? -4.003 11.991 0.076 1.00 79.94 94 ARG A N 1
ATOM 773 C CA . ARG A 1 94 ? -5.462 11.898 -0.052 1.00 79.94 94 ARG A CA 1
ATOM 774 C C . ARG A 1 94 ? -5.992 12.831 -1.144 1.00 79.94 94 ARG A C 1
ATOM 776 O O . ARG A 1 94 ? -6.892 12.436 -1.879 1.00 79.94 94 ARG A O 1
ATOM 783 N N . TRP A 1 95 ? -5.421 14.030 -1.286 1.00 76.62 95 TRP A N 1
ATOM 784 C CA . TRP A 1 95 ? -5.776 14.963 -2.359 1.00 76.62 95 TRP A CA 1
ATOM 785 C C . TRP A 1 95 ? -5.237 14.493 -3.719 1.00 76.62 95 TRP A C 1
ATOM 787 O O . TRP A 1 95 ? -6.016 14.287 -4.649 1.00 76.62 95 TRP A O 1
ATOM 797 N N . ILE A 1 96 ? -3.927 14.258 -3.841 1.00 74.44 96 ILE A N 1
ATOM 798 C CA . ILE A 1 96 ? -3.266 13.920 -5.116 1.00 74.44 96 ILE A CA 1
ATOM 799 C C . ILE A 1 96 ? -3.770 12.582 -5.676 1.00 74.44 96 ILE A C 1
ATOM 801 O O . ILE A 1 96 ? -3.973 12.435 -6.882 1.00 74.44 96 ILE A O 1
ATOM 805 N N . TYR A 1 97 ? -4.003 11.594 -4.808 1.00 72.25 97 TYR A N 1
ATOM 806 C CA . TYR A 1 97 ? -4.463 10.264 -5.208 1.00 72.25 97 TYR A CA 1
ATOM 807 C C . TYR A 1 97 ? -5.968 10.065 -5.031 1.00 72.25 97 TYR A C 1
ATOM 809 O O . TYR A 1 97 ? -6.427 8.924 -5.106 1.00 72.25 97 TYR A O 1
ATOM 817 N N . ARG A 1 98 ? -6.758 11.139 -4.875 1.00 72.94 98 ARG A N 1
ATOM 818 C CA . ARG A 1 98 ? -8.220 11.055 -4.709 1.00 72.94 98 ARG A CA 1
ATOM 819 C C . ARG A 1 98 ? -8.887 10.199 -5.787 1.00 72.94 98 ARG A C 1
ATOM 821 O O . ARG A 1 98 ? -9.747 9.391 -5.471 1.00 72.94 98 ARG A O 1
ATOM 828 N N . ASN A 1 99 ? -8.431 10.307 -7.036 1.00 74.50 99 ASN A N 1
ATOM 829 C CA . ASN A 1 99 ? -8.969 9.536 -8.164 1.00 74.50 99 ASN A CA 1
ATOM 830 C C . ASN A 1 99 ? -8.520 8.056 -8.195 1.00 74.50 99 ASN A C 1
ATOM 832 O O . ASN A 1 99 ? -8.981 7.268 -9.020 1.00 74.50 99 ASN A O 1
ATOM 836 N N . ARG A 1 100 ? -7.555 7.670 -7.350 1.00 71.19 100 ARG A N 1
ATOM 837 C CA . ARG A 1 100 ? -7.063 6.288 -7.233 1.00 71.19 100 ARG A CA 1
ATOM 838 C C . ARG A 1 100 ? -7.643 5.552 -6.036 1.00 71.19 100 ARG A C 1
ATOM 840 O O . ARG A 1 100 ? -7.653 4.320 -6.066 1.00 71.19 100 ARG A O 1
ATOM 847 N N . PHE A 1 101 ? -8.079 6.272 -5.007 1.00 70.12 101 PHE A N 1
ATOM 848 C CA . PHE A 1 101 ? -8.750 5.654 -3.877 1.00 70.12 101 PHE A CA 1
ATOM 849 C C . PHE A 1 101 ? -10.148 5.162 -4.278 1.00 70.12 101 PHE A C 1
ATOM 851 O O . PHE A 1 101 ? -10.797 5.786 -5.120 1.00 70.12 101 PHE A O 1
ATOM 858 N N . PRO A 1 102 ? -10.617 4.036 -3.710 1.00 66.69 102 PRO A N 1
ATOM 859 C CA . PRO A 1 102 ? -12.000 3.612 -3.872 1.00 66.69 102 PRO A CA 1
ATOM 860 C C . PRO A 1 102 ? -12.934 4.701 -3.340 1.00 66.69 102 PRO A C 1
ATOM 862 O O . PRO A 1 102 ? -12.661 5.306 -2.294 1.00 66.69 102 PRO A O 1
ATOM 865 N N . THR A 1 103 ? -14.047 4.930 -4.036 1.00 71.81 103 THR A N 1
ATOM 866 C CA . THR A 1 103 ? -15.129 5.762 -3.510 1.00 71.81 103 THR A CA 1
ATOM 867 C C . THR A 1 103 ? -15.588 5.172 -2.180 1.00 71.81 103 THR A C 1
ATOM 869 O O . THR A 1 103 ? -15.735 3.954 -2.051 1.00 71.81 103 THR A O 1
ATOM 872 N N . LYS A 1 104 ? -15.798 6.035 -1.181 1.00 69.75 104 LYS A N 1
ATOM 873 C CA . LYS A 1 104 ? -16.372 5.654 0.112 1.00 69.75 104 LYS A CA 1
ATOM 874 C C . LYS A 1 104 ? -17.813 5.197 -0.116 1.00 69.75 104 LYS A C 1
ATOM 876 O O . LYS A 1 104 ? -18.735 5.994 -0.014 1.00 69.75 104 LYS A O 1
ATOM 881 N N . ASN A 1 105 ? -17.996 3.943 -0.507 1.00 66.31 105 ASN A N 1
ATOM 882 C CA . ASN A 1 105 ? -19.328 3.366 -0.592 1.00 66.31 105 ASN A CA 1
ATOM 883 C C . ASN A 1 105 ? -19.790 3.065 0.838 1.00 66.31 105 ASN A C 1
ATOM 885 O O . ASN A 1 105 ? -18.983 2.501 1.590 1.00 66.31 105 ASN A O 1
ATOM 889 N N . PRO A 1 106 ? -21.017 3.439 1.236 1.00 59.06 106 PRO A N 1
ATOM 890 C CA . PRO A 1 106 ? -21.569 3.000 2.509 1.00 59.06 106 PRO A CA 1
ATOM 891 C C . PRO A 1 106 ? -21.514 1.472 2.556 1.00 59.06 106 PRO A C 1
ATOM 893 O O . PRO A 1 106 ? -21.752 0.808 1.543 1.00 59.06 106 PRO A O 1
ATOM 896 N N . ILE A 1 107 ? -21.107 0.938 3.709 1.00 57.78 107 ILE A N 1
ATOM 897 C CA . ILE A 1 107 ? -20.916 -0.493 3.956 1.00 57.78 107 ILE A CA 1
ATOM 898 C C . ILE A 1 107 ? -22.244 -1.185 3.648 1.00 57.78 107 ILE A C 1
ATOM 900 O O . ILE A 1 107 ? -23.164 -1.173 4.456 1.00 57.78 107 ILE A O 1
ATOM 904 N N . SER A 1 108 ? -22.369 -1.731 2.442 1.00 48.72 108 SER A N 1
ATOM 905 C CA . SER A 1 108 ? -23.487 -2.591 2.087 1.00 48.72 108 SER A CA 1
ATOM 906 C C . SER A 1 108 ? -23.124 -3.949 2.655 1.00 48.72 108 SER A C 1
ATOM 908 O O . SER A 1 108 ? -22.319 -4.680 2.082 1.00 48.72 108 SER A O 1
ATOM 910 N N . SER A 1 109 ? -23.632 -4.227 3.850 1.00 50.03 109 SER A N 1
ATOM 911 C CA . SER A 1 109 ? -23.597 -5.532 4.495 1.00 50.03 109 SER A CA 1
ATOM 912 C C . SER A 1 109 ? -24.395 -6.531 3.655 1.00 50.03 109 SER A C 1
ATOM 914 O O . SER A 1 109 ? -25.513 -6.893 3.997 1.00 50.03 109 SER A O 1
ATOM 916 N N . SER A 1 110 ? -23.850 -6.963 2.522 1.00 47.72 110 SER A N 1
ATOM 917 C CA . SER A 1 110 ? -24.382 -8.085 1.756 1.00 47.72 110 SER A CA 1
ATOM 918 C C . SER A 1 110 ? -23.669 -9.361 2.196 1.00 47.72 110 SER A C 1
ATOM 920 O O . SER A 1 110 ? -22.886 -9.950 1.456 1.00 47.72 110 SER A O 1
ATOM 922 N N . GLN A 1 111 ? -23.931 -9.754 3.441 1.00 45.53 111 GLN A N 1
ATOM 923 C CA . GLN A 1 111 ? -23.914 -11.150 3.858 1.00 45.53 111 GLN A CA 1
ATOM 924 C C . GLN A 1 111 ? -25.337 -11.482 4.308 1.00 45.53 111 GLN A C 1
ATOM 926 O O . GLN A 1 111 ? -25.697 -11.354 5.472 1.00 45.53 111 GLN A O 1
ATOM 931 N N . THR A 1 112 ? -26.170 -11.876 3.351 1.00 39.47 112 THR A N 1
ATOM 932 C CA . THR A 1 112 ? -27.331 -12.718 3.623 1.00 39.47 112 THR A CA 1
ATOM 933 C C . THR A 1 112 ? -27.142 -13.933 2.743 1.00 39.47 112 THR A C 1
ATOM 935 O O . THR A 1 112 ? -27.436 -13.919 1.553 1.00 39.47 112 THR A O 1
ATOM 938 N N . HIS A 1 113 ? -26.532 -14.946 3.338 1.00 46.16 113 HIS A N 1
ATOM 939 C CA . HIS A 1 113 ? -26.690 -16.321 2.917 1.00 46.16 113 HIS A CA 1
ATOM 940 C C . HIS A 1 113 ? -28.006 -16.771 3.570 1.00 46.16 113 HIS A C 1
ATOM 942 O O . HIS A 1 113 ? -28.019 -16.946 4.788 1.00 46.16 113 HIS A O 1
ATOM 948 N N . PRO A 1 114 ? -29.139 -16.903 2.859 1.00 51.22 114 PRO A N 1
ATOM 949 C CA . PRO A 1 114 ? -30.150 -17.840 3.292 1.00 51.22 114 PRO A CA 1
ATOM 950 C C . PRO A 1 114 ? -29.680 -19.208 2.806 1.00 51.22 114 PRO A C 1
ATOM 952 O O . PRO A 1 114 ? -29.968 -19.645 1.694 1.00 51.22 114 PRO A O 1
ATOM 955 N N . GLU A 1 115 ? -28.898 -19.867 3.656 1.00 50.19 115 GLU A N 1
ATOM 956 C CA . GLU A 1 115 ? -28.972 -21.316 3.721 1.00 50.19 115 GLU A CA 1
ATOM 957 C C . GLU A 1 115 ? -30.393 -21.646 4.186 1.00 50.19 115 GLU A C 1
ATOM 959 O O . GLU A 1 115 ? -30.783 -21.431 5.332 1.00 50.19 115 GLU A O 1
ATOM 964 N N . THR A 1 116 ? -31.218 -22.062 3.237 1.00 50.78 116 THR A N 1
ATOM 965 C CA . THR A 1 116 ? -32.418 -22.840 3.511 1.00 50.78 116 THR A CA 1
ATOM 966 C C . THR A 1 116 ? -32.414 -23.968 2.489 1.00 50.78 116 THR A C 1
ATOM 968 O O . THR A 1 116 ? -32.853 -23.822 1.352 1.00 50.78 116 THR A O 1
ATOM 971 N N . GLU A 1 117 ? -31.799 -25.073 2.902 1.00 53.53 117 GLU A N 1
ATOM 972 C CA . GLU A 1 117 ? -32.116 -26.454 2.516 1.00 53.53 117 GLU A CA 1
ATOM 973 C C . GLU A 1 117 ? -33.637 -26.671 2.274 1.00 53.53 117 GLU A C 1
ATOM 975 O O . GLU A 1 117 ? -34.466 -25.893 2.746 1.00 53.53 117 GLU A O 1
ATOM 980 N N . PRO A 1 118 ? -34.099 -27.830 1.781 1.00 58.41 118 PRO A N 1
ATOM 981 C CA . PRO A 1 118 ? -33.847 -28.506 0.516 1.00 58.41 118 PRO A CA 1
ATOM 982 C C . PRO A 1 118 ? -35.203 -28.689 -0.212 1.00 58.41 118 PRO A C 1
ATOM 984 O O . PRO A 1 118 ? -36.077 -29.420 0.252 1.00 58.41 118 PRO A O 1
ATOM 987 N N . THR A 1 119 ? -35.430 -28.043 -1.361 1.00 55.66 119 THR A N 1
ATOM 988 C CA . THR A 1 119 ? -36.705 -28.210 -2.091 1.00 55.66 119 THR A CA 1
ATOM 989 C C . THR A 1 119 ? -36.590 -29.309 -3.146 1.00 55.66 119 THR A C 1
ATOM 991 O O . THR A 1 119 ? -36.140 -29.083 -4.262 1.00 55.66 119 THR A O 1
ATOM 994 N N . THR A 1 120 ? -37.044 -30.494 -2.739 1.00 63.50 120 THR A N 1
ATOM 995 C CA . THR A 1 120 ? -37.956 -31.359 -3.501 1.00 63.50 120 THR A CA 1
ATOM 996 C C . THR A 1 120 ? -37.476 -31.890 -4.856 1.00 63.50 120 THR A C 1
ATOM 998 O O . THR A 1 120 ? -37.543 -31.231 -5.890 1.00 63.50 120 THR A O 1
ATOM 1001 N N . PHE A 1 121 ? -37.139 -33.184 -4.853 1.00 57.09 121 PHE A N 1
ATOM 1002 C CA . PHE A 1 121 ? -37.207 -34.064 -6.018 1.00 57.09 121 PHE A CA 1
ATOM 1003 C C . PHE A 1 121 ? -38.576 -33.936 -6.708 1.00 57.09 121 PHE A C 1
ATOM 1005 O O . PHE A 1 121 ? -39.590 -34.370 -6.163 1.00 57.09 121 PHE A O 1
ATOM 1012 N N . ALA A 1 122 ? -38.600 -33.394 -7.924 1.00 56.06 122 ALA A N 1
ATOM 1013 C CA . ALA A 1 122 ? -39.728 -33.519 -8.837 1.00 56.06 122 ALA A CA 1
ATOM 1014 C C . ALA A 1 122 ? -39.275 -34.285 -10.083 1.00 56.06 122 ALA A C 1
ATOM 1016 O O . ALA A 1 122 ? -38.542 -33.781 -10.933 1.00 56.06 122 ALA A O 1
ATOM 1017 N N . SER A 1 123 ? -39.710 -35.540 -10.133 1.00 53.84 123 SER A N 1
ATOM 1018 C CA . SER A 1 123 ? -39.698 -36.418 -11.293 1.00 53.84 123 SER A CA 1
ATOM 1019 C C . SER A 1 123 ? -40.198 -35.724 -12.559 1.00 53.84 123 SER A C 1
ATOM 1021 O O . SER A 1 123 ? -41.311 -35.208 -12.589 1.00 53.84 123 SER A O 1
ATOM 1023 N N . ALA A 1 124 ? -39.438 -35.857 -13.642 1.00 56.03 124 ALA A N 1
ATOM 1024 C CA . ALA A 1 124 ? -39.983 -35.889 -14.992 1.00 56.03 124 ALA A CA 1
ATOM 1025 C C . ALA A 1 124 ? -39.211 -36.954 -15.778 1.00 56.03 124 ALA A C 1
ATOM 1027 O O . ALA A 1 124 ? -38.150 -36.709 -16.348 1.00 56.03 124 ALA A O 1
ATOM 1028 N N . GLN A 1 125 ? -39.726 -38.181 -15.712 1.00 49.97 125 GLN A N 1
ATOM 1029 C CA . GLN A 1 125 ? -39.377 -39.253 -16.631 1.00 49.97 125 GLN A CA 1
ATOM 1030 C C . GLN A 1 125 ? -40.104 -39.040 -17.966 1.00 49.97 125 GLN A C 1
ATOM 1032 O O . GLN A 1 125 ? -41.276 -38.670 -17.961 1.00 49.97 125 GLN A O 1
ATOM 1037 N N . SER A 1 126 ? -39.421 -39.431 -19.051 1.00 49.28 126 SER A N 1
ATOM 1038 C CA . SER A 1 126 ? -39.984 -39.853 -20.350 1.00 49.28 126 SER A CA 1
ATOM 1039 C C . SER A 1 126 ? -40.499 -38.700 -21.245 1.00 49.28 126 SER A C 1
ATOM 1041 O O . SER A 1 126 ? -41.103 -37.760 -20.758 1.00 49.28 126 SER A O 1
ATOM 1043 N N . ILE A 1 127 ? -40.337 -38.633 -22.576 1.00 55.75 127 ILE A N 1
ATOM 1044 C CA . ILE A 1 127 ? -40.159 -39.597 -23.684 1.00 55.75 127 ILE A CA 1
ATOM 1045 C C . ILE A 1 127 ? -39.479 -38.775 -24.823 1.00 55.75 127 ILE A C 1
ATOM 1047 O O . ILE A 1 127 ? -39.863 -37.629 -25.040 1.00 55.75 127 ILE A O 1
ATOM 1051 N N . SER A 1 128 ? -38.452 -39.214 -25.562 1.00 52.44 128 SER A N 1
ATOM 1052 C CA . SER A 1 128 ? -38.635 -39.908 -26.851 1.00 52.44 128 SER A CA 1
ATOM 1053 C C . SER A 1 128 ? -37.294 -40.284 -27.486 1.00 52.44 128 SER A C 1
ATOM 1055 O O . SER A 1 128 ? -36.431 -39.439 -27.712 1.00 52.44 128 SER A O 1
ATOM 1057 N N . GLN A 1 129 ? -37.173 -41.571 -27.807 1.00 56.28 129 GLN A N 1
ATOM 1058 C CA . GLN A 1 129 ? -36.211 -42.152 -28.738 1.00 56.28 129 GLN A CA 1
ATOM 1059 C C . GLN A 1 129 ? -36.781 -42.093 -30.164 1.00 56.28 129 GLN A C 1
ATOM 1061 O O . GLN A 1 129 ? -37.958 -42.391 -30.343 1.00 56.28 129 GLN A O 1
ATOM 1066 N N . ALA A 1 130 ? -35.937 -41.765 -31.144 1.00 48.72 130 ALA A N 1
ATOM 1067 C CA . ALA A 1 130 ? -35.989 -42.112 -32.578 1.00 48.72 130 ALA A CA 1
ATOM 1068 C C . ALA A 1 130 ? -34.961 -41.196 -33.275 1.00 48.72 130 ALA A C 1
ATOM 1070 O O . ALA A 1 130 ? -34.902 -40.019 -32.948 1.00 48.72 130 ALA A O 1
ATOM 1071 N N . ALA A 1 131 ? -34.107 -41.568 -34.220 1.00 53.84 131 ALA A N 1
ATOM 1072 C CA . ALA A 1 131 ? -33.840 -42.772 -34.996 1.00 53.84 131 ALA A CA 1
ATOM 1073 C C . ALA A 1 131 ? -32.414 -42.534 -35.582 1.00 53.84 131 ALA A C 1
ATOM 1075 O O . ALA A 1 131 ? -32.074 -41.403 -35.909 1.00 53.84 131 ALA A O 1
ATOM 1076 N N . THR A 1 132 ? -31.459 -43.461 -35.477 1.00 53.28 132 THR A N 1
ATOM 1077 C CA . THR A 1 132 ? -31.169 -44.520 -36.464 1.00 53.28 132 THR A CA 1
ATOM 1078 C C . THR A 1 132 ? -30.463 -44.025 -37.743 1.00 53.28 132 THR A C 1
ATOM 1080 O O . THR A 1 132 ? -31.096 -43.392 -38.575 1.00 53.28 132 THR A O 1
ATOM 1083 N N . GLN A 1 133 ? -29.207 -44.490 -37.915 1.00 56.69 133 GLN A N 1
ATOM 1084 C CA . GLN A 1 133 ? -28.461 -44.715 -39.179 1.00 56.69 133 GLN A CA 1
ATOM 1085 C C . GLN A 1 133 ? -28.017 -43.463 -39.970 1.00 56.69 133 GLN A C 1
ATOM 1087 O O . GLN A 1 133 ? -28.698 -42.456 -39.987 1.00 56.69 133 GLN A O 1
ATOM 1092 N N . ALA A 1 134 ? -26.910 -43.408 -40.710 1.00 44.31 134 ALA A N 1
ATOM 1093 C CA . ALA A 1 134 ? -25.755 -44.262 -40.986 1.00 44.31 134 ALA A CA 1
ATOM 1094 C C . ALA A 1 134 ? -24.795 -43.397 -41.837 1.00 44.31 134 ALA A C 1
ATOM 1096 O O . ALA A 1 134 ? -25.278 -42.580 -42.613 1.00 44.31 134 ALA A O 1
ATOM 1097 N N . ALA A 1 135 ? -23.475 -43.592 -41.747 1.00 50.12 135 ALA A N 1
ATOM 1098 C CA . ALA A 1 135 ? -22.548 -43.327 -42.860 1.00 50.12 135 ALA A CA 1
ATOM 1099 C C . ALA A 1 135 ? -21.143 -43.862 -42.541 1.00 50.12 135 ALA A C 1
ATOM 1101 O O . ALA A 1 135 ? -20.253 -43.158 -42.07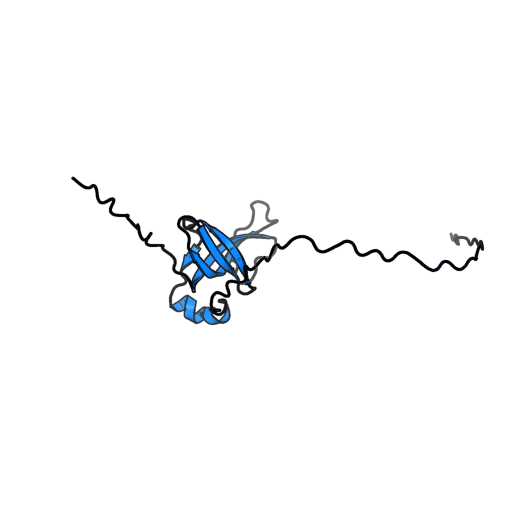0 1.00 50.12 135 ALA A O 1
ATOM 1102 N N . THR A 1 136 ? -20.966 -45.145 -42.825 1.00 53.72 136 THR A N 1
ATOM 1103 C CA . THR A 1 136 ? -19.686 -45.766 -43.167 1.00 53.72 136 THR A CA 1
ATOM 1104 C C . THR A 1 136 ? -19.269 -45.289 -44.559 1.00 53.72 136 THR A C 1
ATOM 1106 O O . THR A 1 136 ? -20.067 -45.448 -45.466 1.00 53.72 136 THR A O 1
ATOM 1109 N N . HIS A 1 137 ? -18.057 -44.753 -44.740 1.00 57.00 137 HIS A N 1
ATOM 1110 C CA . HIS A 1 137 ? -17.215 -44.831 -45.959 1.00 57.00 137 HIS A CA 1
ATOM 1111 C C . HIS A 1 137 ? -15.861 -44.166 -45.609 1.00 57.00 137 HIS A C 1
ATOM 1113 O O . HIS A 1 137 ? -15.815 -42.980 -45.318 1.00 57.00 137 HIS A O 1
ATOM 1119 N N . SER A 1 138 ? -14.790 -44.911 -45.308 1.00 48.66 138 SER A N 1
ATOM 1120 C CA . SER A 1 138 ? -13.775 -45.449 -46.242 1.00 48.66 138 SER A CA 1
ATOM 1121 C C . SER A 1 138 ? -13.213 -44.456 -47.273 1.00 48.66 138 SER A C 1
ATOM 1123 O O . SER A 1 138 ? -13.944 -43.993 -48.140 1.00 48.66 138 SER A O 1
ATOM 1125 N N . GLY A 1 139 ? -11.885 -44.255 -47.233 1.00 49.47 139 GLY A N 1
ATOM 1126 C CA . GLY A 1 139 ? -11.046 -43.640 -48.282 1.00 49.47 139 GLY A CA 1
ATOM 1127 C C . GLY A 1 139 ? -9.926 -42.781 -47.673 1.00 49.47 139 GLY A C 1
ATOM 1128 O O . GLY A 1 139 ? -10.175 -41.659 -47.265 1.00 49.47 139 GLY A O 1
ATOM 1129 N N . VAL A 1 140 ? -8.727 -43.289 -47.357 1.00 54.28 140 VAL A N 1
ATOM 1130 C CA . VAL A 1 140 ? -7.589 -43.598 -48.255 1.00 54.28 140 VAL A CA 1
ATOM 1131 C C . VAL A 1 140 ? -7.252 -42.464 -49.238 1.00 54.28 140 VAL A C 1
ATOM 1133 O O . VAL A 1 140 ? -7.926 -42.316 -50.249 1.00 54.28 140 VAL A O 1
ATOM 1136 N N . SER A 1 141 ? -6.156 -41.734 -48.979 1.00 54.72 141 SER A N 1
ATOM 1137 C CA . SER A 1 141 ? -5.176 -41.202 -49.963 1.00 54.72 141 SER A CA 1
ATOM 1138 C C . SER A 1 141 ? -4.072 -40.453 -49.197 1.00 54.72 141 SER A C 1
ATOM 1140 O O . SER A 1 141 ? -4.341 -39.453 -48.549 1.00 54.72 141 SER A O 1
ATOM 1142 N N . ARG A 1 142 ? -2.906 -41.065 -48.960 1.00 51.22 142 ARG A N 1
ATOM 1143 C CA . ARG A 1 142 ? -1.700 -41.127 -49.817 1.00 51.22 142 ARG A CA 1
ATOM 1144 C C . ARG A 1 142 ? -0.975 -39.770 -49.929 1.00 51.22 142 ARG A C 1
ATOM 1146 O O . ARG A 1 142 ? -1.394 -38.881 -50.657 1.00 51.22 142 ARG A O 1
ATOM 1153 N N . LEU A 1 143 ? 0.147 -39.690 -49.207 1.00 61.25 143 LEU A N 1
ATOM 1154 C CA . LEU A 1 143 ? 1.221 -38.696 -49.317 1.00 61.25 143 LEU A CA 1
ATOM 1155 C C . LEU A 1 143 ? 1.840 -38.701 -50.728 1.00 61.25 143 LEU A C 1
ATOM 1157 O O . LEU A 1 143 ? 2.054 -39.795 -51.263 1.00 61.25 143 LEU A O 1
ATOM 1161 N N . PRO A 1 144 ? 2.235 -37.548 -51.294 1.00 63.66 144 PRO A N 1
ATOM 1162 C CA . PRO A 1 144 ? 3.255 -37.510 -52.325 1.00 63.66 144 PRO A CA 1
ATOM 1163 C C . PRO A 1 144 ? 4.655 -37.425 -51.701 1.00 63.66 144 PRO A C 1
ATOM 1165 O O . PRO A 1 144 ? 4.880 -36.815 -50.655 1.00 63.66 144 PRO A O 1
ATOM 1168 N N . ARG A 1 145 ? 5.580 -38.096 -52.380 1.00 52.44 145 ARG A N 1
ATOM 1169 C CA . ARG A 1 145 ? 7.010 -38.213 -52.122 1.00 52.44 145 ARG A CA 1
ATOM 1170 C C . ARG A 1 145 ? 7.699 -37.608 -53.343 1.00 52.44 145 ARG A C 1
ATOM 1172 O O . ARG A 1 145 ? 7.556 -38.178 -54.415 1.00 52.44 145 ARG A O 1
ATOM 1179 N N . GLU A 1 146 ? 8.442 -36.527 -53.166 1.00 56.34 146 GLU A N 1
ATOM 1180 C CA . GLU A 1 146 ? 9.502 -36.055 -54.073 1.00 56.34 146 GLU A CA 1
ATOM 1181 C C . GLU A 1 146 ? 10.639 -35.607 -53.135 1.00 56.34 146 GLU A C 1
ATOM 1183 O O . GLU A 1 146 ? 10.365 -34.933 -52.141 1.00 56.34 146 GLU A O 1
ATOM 1188 N N . ALA A 1 147 ? 11.818 -36.238 -53.130 1.00 61.75 147 ALA A N 1
ATOM 1189 C CA . ALA A 1 147 ? 12.837 -36.350 -54.183 1.00 61.75 147 ALA A CA 1
ATOM 1190 C C . ALA A 1 147 ? 13.505 -34.998 -54.452 1.00 61.75 147 ALA A C 1
ATOM 1192 O O . ALA A 1 147 ? 12.831 -34.113 -55.014 1.00 61.75 147 ALA A O 1
#

Secondary structure (DSSP, 8-state):
--------------SS-TT-EEEEEEEEEESS--TTEEEEEE-TTSS-EEEEEEEEEEEEEE-SSEEEEEETTS-EEEEETT-TTEEEPPHHHHHHTTTTSPP--------------------------------------------

Sequence (147 aa):
MSFLLDGSESVMESRFKVNDWVICTREKYGHSPGKRAKNISPAPRGDLYSYEVDKYWIVRSVSDQDLVLETRTGKQHLVPLKDRRIRVANWWERWIYRNRFPTKNPISSSQTHPETEPTTFASAQSISQAATQAATHSGVSRLPREA

Foldseek 3Di:
DDPPPPPPPVVVPQLDDAFFKKKAKDKDKADDDDPQWDPWDADPVRRMIITIHIFIWGFHDDDPFWTWTAALVRDTDIDTSPPPRMDGQDPVSCVVCVVRYHDPDPPPPPPDDPPDDDDDDDDDDDDDDDDDDDDDDDDDDDDDDDD

pLDDT: mean 73.71, std 17.58, range [39.47, 93.88]